Protein AF-A0A382Z5S4-F1 (afdb_monomer)

Mean predicted aligned error: 3.34 Å

Sequence (123 aa):
MVGAPKCGTTSLSLYLEEHPEVFVSDPKEPHFFSNDINNGGIKDLSGYLDCFKGAHGGCRTIGDTSTLYLYSKTAIQNIIKFNPESRFIVMLRNPLEIAFSFHQLALKIFGETETDFKRAWDL

Structure (mmCIF, N/CA/C/O backbone):
data_AF-A0A382Z5S4-F1
#
_entry.id   AF-A0A382Z5S4-F1
#
loop_
_atom_site.group_PDB
_atom_site.id
_atom_site.type_symbol
_atom_site.label_atom_id
_atom_site.label_alt_id
_atom_site.label_comp_id
_atom_site.label_asym_id
_atom_site.label_entity_id
_atom_site.label_seq_id
_atom_site.pdbx_PDB_ins_code
_atom_site.Cartn_x
_atom_site.Cartn_y
_atom_site.Cartn_z
_atom_site.occupancy
_atom_site.B_iso_or_equiv
_atom_site.auth_seq_id
_atom_site.auth_comp_id
_atom_site.auth_asym_id
_atom_site.auth_atom_id
_atom_site.pdbx_PDB_model_num
ATOM 1 N N . MET A 1 1 ? -6.192 -0.456 2.364 1.00 96.00 1 MET A N 1
ATOM 2 C CA . MET A 1 1 ? -6.071 -0.995 0.994 1.00 96.00 1 MET A CA 1
ATOM 3 C C . MET A 1 1 ? -4.783 -1.779 0.897 1.00 96.00 1 MET A C 1
ATOM 5 O O . MET A 1 1 ? -3.740 -1.242 1.229 1.00 96.00 1 MET A O 1
ATOM 9 N N . VAL A 1 2 ? -4.859 -3.040 0.480 1.00 97.31 2 VAL A N 1
ATOM 10 C CA . VAL A 1 2 ? -3.719 -3.968 0.592 1.00 97.31 2 VAL A CA 1
ATOM 11 C C . VAL A 1 2 ? -2.966 -4.184 -0.713 1.00 97.31 2 VAL A C 1
ATOM 13 O O . VAL A 1 2 ? -1.928 -4.829 -0.706 1.00 97.31 2 VAL A O 1
ATOM 16 N N . GLY A 1 3 ? -3.470 -3.666 -1.834 1.00 94.69 3 GLY A N 1
ATOM 17 C CA . GLY A 1 3 ? -2.863 -3.865 -3.144 1.00 94.69 3 GLY A CA 1
ATOM 18 C C . GLY A 1 3 ? -3.889 -3.974 -4.267 1.00 94.69 3 GLY A C 1
ATOM 19 O O . GLY A 1 3 ? -5.065 -3.702 -4.041 1.00 94.69 3 GLY A O 1
ATOM 20 N N . ALA A 1 4 ? -3.473 -4.365 -5.471 1.00 94.50 4 ALA A N 1
ATOM 21 C CA . ALA A 1 4 ? -2.078 -4.623 -5.851 1.00 94.50 4 ALA A CA 1
ATOM 22 C C . ALA A 1 4 ? -1.371 -3.339 -6.350 1.00 94.50 4 ALA A C 1
ATOM 24 O O . ALA A 1 4 ? -2.031 -2.399 -6.809 1.00 94.50 4 ALA A O 1
ATOM 25 N N . PRO A 1 5 ? -0.029 -3.261 -6.303 1.00 92.69 5 PRO A N 1
ATOM 26 C CA . PRO A 1 5 ? 0.716 -2.199 -6.968 1.00 92.69 5 PRO A CA 1
ATOM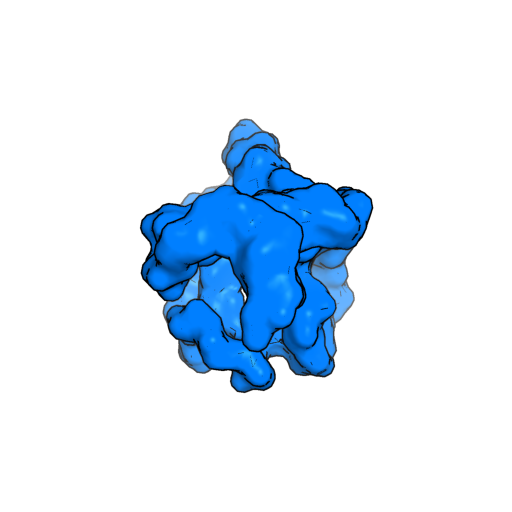 27 C C . PRO A 1 5 ? 0.353 -2.148 -8.457 1.00 92.69 5 PRO A C 1
ATOM 29 O O . PRO A 1 5 ? -0.010 -3.159 -9.061 1.00 92.69 5 PRO A O 1
ATOM 32 N N . LYS A 1 6 ? 0.454 -0.959 -9.061 1.00 92.81 6 LYS A N 1
ATOM 33 C CA . LYS A 1 6 ? 0.154 -0.721 -10.491 1.00 92.81 6 LYS A CA 1
ATOM 34 C C . LYS A 1 6 ? -1.303 -1.004 -10.911 1.00 92.81 6 LYS A C 1
ATOM 36 O O . LYS A 1 6 ? -1.600 -1.025 -12.105 1.00 92.81 6 LYS A O 1
ATOM 41 N N . CYS A 1 7 ? -2.218 -1.118 -9.944 1.00 95.12 7 CYS A N 1
ATOM 42 C CA . CYS A 1 7 ? -3.660 -1.291 -10.171 1.00 95.12 7 CYS A CA 1
ATOM 43 C C . CYS A 1 7 ? -4.489 -0.019 -9.911 1.00 95.12 7 CYS A C 1
ATOM 45 O O . CYS A 1 7 ? -5.697 -0.109 -9.739 1.00 95.12 7 CYS A O 1
ATOM 47 N N . GLY A 1 8 ? -3.864 1.165 -9.865 1.00 93.44 8 GLY A N 1
ATOM 48 C CA . GLY A 1 8 ? -4.571 2.440 -9.646 1.00 93.44 8 GLY A CA 1
ATOM 49 C C . GLY A 1 8 ? -4.809 2.806 -8.175 1.00 93.44 8 GLY A C 1
ATOM 50 O O . GLY A 1 8 ? -5.573 3.720 -7.880 1.00 93.44 8 GLY A O 1
ATOM 51 N N . THR A 1 9 ? -4.126 2.134 -7.249 1.00 94.62 9 THR A N 1
ATOM 52 C CA . THR A 1 9 ? -4.244 2.353 -5.799 1.00 94.62 9 THR A CA 1
ATOM 53 C C . THR A 1 9 ? -3.879 3.773 -5.371 1.00 94.62 9 THR A C 1
ATOM 55 O O . THR A 1 9 ? -4.518 4.318 -4.482 1.00 94.62 9 THR A O 1
ATOM 58 N N . THR A 1 10 ? -2.909 4.426 -6.016 1.00 93.38 10 THR A N 1
ATOM 59 C CA . THR A 1 10 ? -2.597 5.836 -5.725 1.00 93.38 10 THR A CA 1
ATOM 60 C C . THR A 1 10 ? -3.775 6.755 -6.037 1.00 93.38 10 THR A C 1
ATOM 62 O O . THR A 1 10 ? -4.140 7.558 -5.190 1.00 93.38 10 THR A O 1
ATOM 65 N N . SER A 1 11 ? -4.413 6.603 -7.202 1.00 95.62 11 SER A N 1
ATOM 66 C CA . SER A 1 11 ? -5.587 7.407 -7.562 1.00 95.62 11 SER A CA 1
ATOM 67 C C . SER A 1 11 ? -6.739 7.182 -6.587 1.00 95.62 11 SER A C 1
ATOM 69 O O . SER A 1 11 ? -7.323 8.147 -6.113 1.00 95.62 11 SER A O 1
ATOM 71 N N . LEU A 1 12 ? -7.023 5.925 -6.224 1.00 95.75 12 LEU A N 1
ATOM 72 C CA . LEU A 1 12 ? -8.068 5.635 -5.242 1.00 95.75 12 LEU A CA 1
ATOM 73 C C . LEU A 1 12 ? -7.740 6.200 -3.850 1.00 95.75 12 LEU A C 1
ATOM 75 O O . LEU A 1 12 ? -8.646 6.687 -3.188 1.00 95.75 12 LEU A O 1
ATOM 79 N N . SER A 1 13 ? -6.475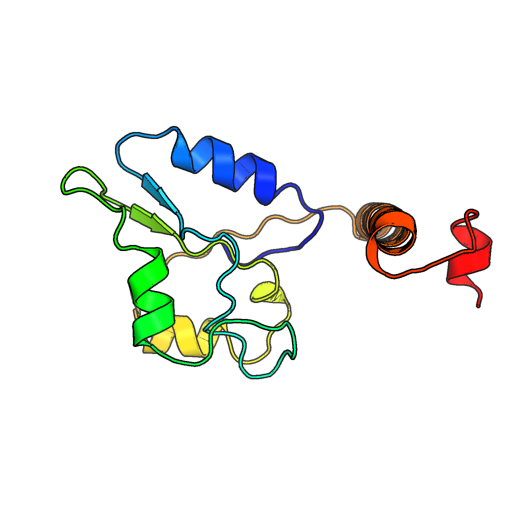 6.155 -3.411 1.00 95.31 13 SER A N 1
ATOM 80 C CA . SER A 1 13 ? -6.037 6.777 -2.147 1.00 95.31 13 SER A CA 1
ATOM 81 C C . SER A 1 13 ? -6.382 8.262 -2.125 1.00 95.31 13 SER A C 1
ATOM 83 O O . SER A 1 13 ? -7.048 8.711 -1.203 1.00 95.31 13 SER A O 1
ATOM 85 N N . LEU A 1 14 ? -6.021 8.980 -3.192 1.00 95.06 14 LEU A N 1
ATOM 86 C CA . LEU A 1 14 ? -6.284 10.412 -3.321 1.00 95.06 14 LEU A CA 1
ATOM 87 C C . LEU A 1 14 ? -7.788 10.717 -3.324 1.00 95.06 14 LEU A C 1
ATOM 89 O O . LEU A 1 14 ? -8.231 11.604 -2.608 1.00 95.06 14 LEU A O 1
ATOM 93 N N . TYR A 1 15 ? -8.597 9.944 -4.056 1.00 96.19 15 TYR A N 1
ATOM 94 C CA . TYR A 1 15 ? -10.054 10.134 -4.058 1.00 96.19 15 TYR A CA 1
ATOM 95 C C . TYR A 1 15 ? -10.702 9.839 -2.701 1.00 96.19 15 TYR A C 1
ATOM 97 O O . TYR A 1 15 ? -11.704 10.452 -2.348 1.00 96.19 15 TYR A O 1
ATOM 105 N N . LEU A 1 16 ? -10.161 8.886 -1.939 1.00 94.75 16 LEU A N 1
ATOM 106 C CA . LEU A 1 16 ? -10.636 8.606 -0.586 1.00 94.75 16 LEU A CA 1
ATOM 107 C C . LEU A 1 16 ? -10.262 9.735 0.379 1.00 94.75 16 LEU A C 1
ATOM 109 O O . LEU A 1 16 ? -11.095 10.110 1.195 1.00 94.75 16 LEU A O 1
ATOM 113 N N . GLU A 1 17 ? -9.053 10.284 0.267 1.00 93.00 17 GLU A N 1
ATOM 114 C CA . GLU A 1 17 ? -8.577 11.418 1.074 1.00 93.00 17 GLU A CA 1
ATOM 115 C C . GLU A 1 17 ? -9.395 12.701 0.855 1.00 93.00 17 GLU A C 1
ATOM 117 O O . GLU A 1 17 ? -9.488 13.526 1.760 1.00 93.00 17 GLU A O 1
ATOM 122 N N . GLU A 1 18 ? -10.043 12.865 -0.302 1.00 95.12 18 GLU A N 1
ATOM 123 C CA . GLU A 1 18 ? -10.964 13.985 -0.552 1.00 95.12 18 GLU A CA 1
ATOM 124 C C . GLU A 1 18 ? -12.254 13.912 0.289 1.00 95.12 18 GLU A C 1
ATOM 126 O O . GLU A 1 18 ? -12.953 14.917 0.448 1.00 95.12 18 GLU A O 1
ATOM 131 N N . HIS A 1 19 ? -12.603 12.744 0.841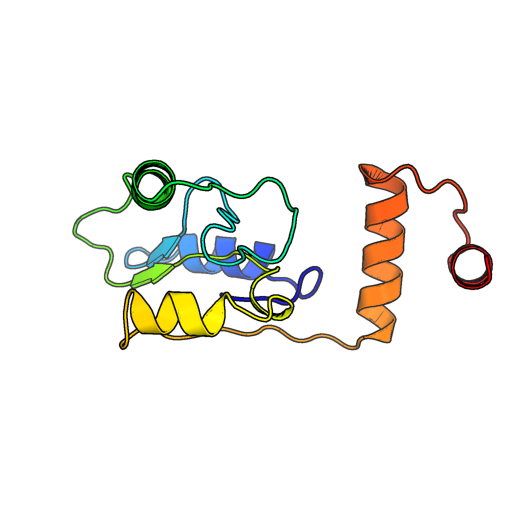 1.00 96.50 19 HIS A N 1
ATOM 132 C CA . HIS A 1 19 ? -13.814 12.590 1.639 1.00 96.50 19 HIS A CA 1
ATOM 133 C C . HIS A 1 19 ? -13.594 13.075 3.087 1.00 96.50 19 HIS A C 1
ATOM 135 O O . HIS A 1 19 ? -12.733 12.540 3.782 1.00 96.50 19 HIS A O 1
ATOM 141 N N . PRO A 1 20 ? -14.433 13.983 3.631 1.00 95.81 20 PRO A N 1
ATOM 142 C CA . PRO A 1 20 ? -14.195 14.630 4.933 1.00 95.81 20 PRO A CA 1
ATOM 143 C C . PRO A 1 20 ? -14.223 13.683 6.146 1.00 95.81 20 PRO A C 1
ATOM 145 O O . PRO A 1 20 ? -13.818 14.060 7.242 1.00 95.81 20 PRO A O 1
ATOM 148 N N . GLU A 1 21 ? -14.731 12.462 5.971 1.00 97.75 21 GLU A N 1
ATOM 149 C CA . GLU A 1 21 ? -14.771 11.427 7.015 1.00 97.75 21 GLU A CA 1
ATOM 150 C C . GLU A 1 21 ? -13.689 10.341 6.853 1.00 97.75 21 GLU A C 1
ATOM 152 O O . GLU A 1 21 ? -13.722 9.336 7.569 1.00 97.75 21 GLU A O 1
ATOM 157 N N . VAL A 1 22 ? -12.746 10.497 5.922 1.00 97.19 22 VAL A N 1
ATOM 158 C CA . VAL A 1 22 ? -11.689 9.514 5.657 1.00 97.19 22 VAL A CA 1
ATOM 159 C C . VAL A 1 22 ? -10.321 10.157 5.843 1.00 97.19 22 VAL A C 1
ATOM 161 O O . VAL A 1 22 ? -10.071 11.262 5.384 1.00 97.19 22 VAL A O 1
ATOM 164 N N . PHE A 1 23 ? -9.421 9.439 6.507 1.00 97.50 23 PHE A N 1
ATOM 165 C CA . PHE A 1 23 ? -8.006 9.779 6.575 1.00 97.50 23 PHE A CA 1
ATOM 166 C C . PHE A 1 23 ? -7.184 8.593 6.080 1.00 97.50 23 PHE A C 1
ATOM 168 O O . PHE A 1 23 ? -7.500 7.441 6.386 1.00 97.50 23 PHE A O 1
ATOM 175 N N . VAL A 1 24 ? -6.119 8.852 5.334 1.00 96.81 24 VAL A N 1
ATOM 176 C CA . VAL A 1 24 ? -5.181 7.824 4.875 1.00 96.81 24 VAL A CA 1
ATOM 177 C C . VAL A 1 24 ? -3.800 8.124 5.446 1.00 96.81 24 VAL A C 1
ATOM 179 O O . VAL A 1 24 ? -3.461 9.282 5.650 1.00 96.81 24 VAL A O 1
ATOM 182 N N . SER A 1 25 ? -3.025 7.079 5.742 1.00 96.69 25 SER A N 1
ATOM 183 C CA . SER A 1 25 ? -1.657 7.185 6.261 1.00 96.69 25 SER A CA 1
ATOM 184 C C . SER A 1 25 ? -0.812 8.207 5.492 1.00 96.69 25 SER A C 1
ATOM 186 O O . SER A 1 25 ? -0.718 8.105 4.266 1.00 96.69 25 SER A O 1
ATOM 188 N N . ASP A 1 26 ? -0.128 9.090 6.217 1.00 95.31 26 ASP A N 1
ATOM 189 C CA . ASP A 1 26 ? 0.862 10.029 5.687 1.00 95.31 26 ASP A CA 1
ATOM 190 C C . ASP A 1 26 ? 2.212 9.842 6.415 1.00 95.31 26 ASP A C 1
ATOM 192 O O . ASP A 1 26 ? 2.286 10.074 7.623 1.00 95.31 26 ASP A O 1
ATOM 196 N N . PRO A 1 27 ? 3.286 9.383 5.744 1.00 94.50 27 PRO A N 1
ATOM 197 C CA . PRO A 1 27 ? 3.373 9.110 4.311 1.00 94.50 27 PRO A CA 1
ATOM 198 C C . PRO A 1 27 ? 2.558 7.886 3.869 1.00 94.50 27 PRO A C 1
ATOM 200 O O . PRO A 1 27 ? 2.328 6.942 4.630 1.00 94.50 27 PRO A O 1
ATOM 203 N N . LYS A 1 28 ? 2.171 7.886 2.587 1.00 93.94 28 LYS A N 1
ATOM 204 C CA . LYS A 1 28 ? 1.531 6.739 1.934 1.00 93.94 28 LYS A CA 1
ATOM 205 C C . LYS A 1 28 ? 2.454 5.515 1.968 1.00 93.94 28 LYS A C 1
ATOM 207 O O . LYS A 1 28 ? 3.656 5.623 1.754 1.00 93.94 28 LYS A O 1
ATOM 212 N N . GLU A 1 29 ? 1.846 4.341 2.112 1.00 95.88 29 GLU A N 1
ATOM 213 C CA . GLU A 1 29 ? 2.509 3.030 2.128 1.00 95.88 29 GLU A CA 1
ATOM 214 C C . GLU A 1 29 ? 3.504 2.816 3.287 1.00 95.88 29 GLU A C 1
ATOM 216 O O . GLU A 1 29 ? 4.671 2.505 3.050 1.00 95.88 29 GLU A O 1
ATOM 221 N N . PRO A 1 30 ? 3.058 2.887 4.554 1.00 96.94 30 PRO A N 1
ATOM 222 C CA . PRO A 1 30 ? 3.936 2.692 5.714 1.00 96.94 30 PRO A CA 1
ATOM 223 C C . PRO A 1 30 ? 4.556 1.285 5.792 1.00 96.94 30 PRO A C 1
ATOM 225 O O . PRO A 1 30 ? 5.627 1.103 6.368 1.00 96.94 30 PRO A O 1
ATOM 228 N N . HIS A 1 31 ? 3.894 0.278 5.213 1.00 97.50 31 HIS A N 1
ATOM 229 C CA . HIS A 1 31 ? 4.355 -1.107 5.057 1.00 97.50 31 HIS A CA 1
ATOM 230 C C . HIS A 1 31 ? 4.674 -1.840 6.372 1.00 97.50 31 HIS A C 1
ATOM 232 O O . HIS A 1 31 ? 5.367 -2.861 6.372 1.00 97.50 31 HIS A O 1
ATOM 238 N N . PHE A 1 32 ? 4.111 -1.361 7.480 1.00 98.00 32 PHE A N 1
ATOM 239 C CA . PHE A 1 32 ? 4.364 -1.850 8.832 1.00 98.00 32 PHE A CA 1
ATOM 240 C C . PHE A 1 32 ? 4.034 -3.336 9.026 1.00 98.00 32 PHE A C 1
ATOM 242 O O . PHE A 1 32 ? 4.784 -4.060 9.673 1.00 98.00 32 PHE A O 1
ATOM 249 N N . PHE A 1 33 ? 2.941 -3.834 8.440 1.00 98.00 33 PHE A N 1
ATOM 250 C CA . PHE A 1 33 ? 2.494 -5.207 8.703 1.00 98.00 33 PHE A CA 1
ATOM 251 C C . PHE A 1 33 ? 3.191 -6.288 7.857 1.00 98.00 33 PHE A C 1
ATOM 253 O O . PHE A 1 33 ? 3.078 -7.473 8.183 1.00 98.00 33 PHE A O 1
ATOM 260 N N . SER A 1 34 ? 3.922 -5.920 6.797 1.00 96.69 34 SER A N 1
ATOM 261 C CA . SER A 1 34 ? 4.617 -6.855 5.895 1.00 96.69 34 SER A CA 1
ATOM 262 C C . SER A 1 34 ? 6.052 -7.136 6.343 1.00 96.69 34 SER A C 1
ATOM 264 O O . SER A 1 34 ? 7.010 -6.670 5.728 1.00 96.69 34 SER A O 1
ATOM 266 N N . ASN A 1 35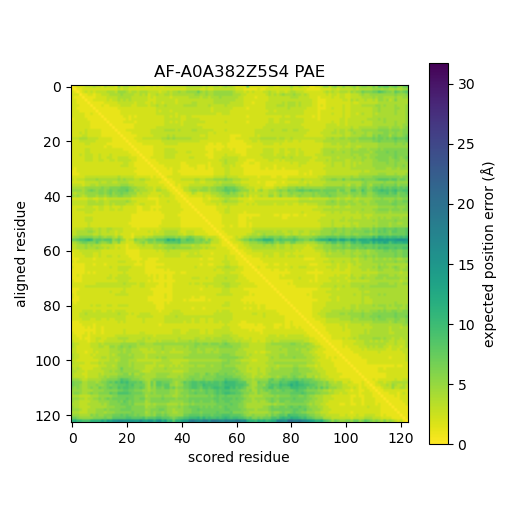 ? 6.211 -7.910 7.414 1.00 92.75 35 ASN A N 1
ATOM 267 C CA . ASN A 1 35 ? 7.528 -8.202 8.000 1.00 92.75 35 ASN A CA 1
ATOM 268 C C . ASN A 1 35 ? 8.396 -9.145 7.154 1.00 92.75 35 ASN A C 1
ATOM 270 O O . ASN A 1 35 ? 9.609 -9.193 7.327 1.00 92.75 35 ASN A O 1
ATOM 274 N N . ASP A 1 36 ? 7.779 -9.887 6.240 1.00 95.69 36 ASP A N 1
ATOM 275 C CA . ASP A 1 36 ? 8.422 -10.840 5.335 1.00 95.69 36 ASP A CA 1
ATOM 276 C C . ASP A 1 36 ? 8.898 -10.217 4.013 1.00 95.69 36 ASP A C 1
ATOM 278 O O . ASP A 1 36 ? 9.524 -10.903 3.208 1.00 95.69 36 ASP A O 1
ATOM 282 N N . ILE A 1 37 ? 8.625 -8.928 3.784 1.00 94.69 37 ILE A N 1
ATOM 283 C CA . ILE A 1 37 ? 9.058 -8.201 2.587 1.00 94.69 37 ILE A CA 1
ATOM 284 C C . ILE A 1 37 ? 10.054 -7.110 2.990 1.00 94.69 37 ILE A C 1
ATOM 286 O O . ILE A 1 37 ? 9.775 -6.268 3.845 1.00 94.69 37 ILE A O 1
ATOM 290 N N . ASN A 1 38 ? 11.218 -7.089 2.336 1.00 91.44 38 ASN A N 1
ATOM 291 C CA . ASN A 1 38 ? 12.187 -6.010 2.496 1.00 91.44 38 ASN A CA 1
ATOM 292 C C . ASN A 1 38 ? 11.867 -4.856 1.534 1.00 91.44 38 ASN A C 1
ATOM 294 O O . ASN A 1 38 ? 12.306 -4.852 0.388 1.00 91.44 38 ASN A O 1
ATOM 298 N N . ASN A 1 39 ? 11.064 -3.901 1.999 1.00 86.81 39 ASN A N 1
ATOM 299 C CA . ASN A 1 39 ? 10.566 -2.762 1.219 1.00 86.81 39 ASN A CA 1
ATOM 300 C C . ASN A 1 39 ? 10.853 -1.400 1.875 1.00 86.81 39 ASN A C 1
ATOM 302 O O . ASN 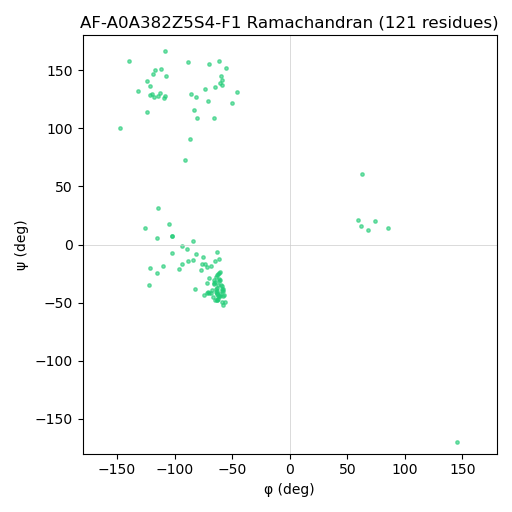A 1 39 ? 10.238 -0.406 1.504 1.00 86.81 39 ASN A O 1
ATOM 306 N N . GLY A 1 40 ? 11.736 -1.354 2.879 1.00 89.75 40 GLY A N 1
ATOM 307 C CA . GLY A 1 40 ? 12.022 -0.122 3.624 1.00 89.75 40 GLY A CA 1
ATOM 308 C C . GLY A 1 40 ? 10.864 0.395 4.489 1.00 89.75 40 GLY A C 1
ATOM 309 O O . GLY A 1 40 ? 10.933 1.526 4.954 1.00 89.75 40 GLY A O 1
ATOM 310 N N . GLY A 1 41 ? 9.816 -0.409 4.710 1.00 93.69 41 GLY A N 1
ATOM 311 C CA . GLY A 1 41 ? 8.680 -0.042 5.555 1.00 93.69 41 GLY A CA 1
ATOM 312 C C . GLY A 1 41 ? 9.049 0.233 7.013 1.00 93.69 41 GLY A C 1
ATOM 313 O O . GLY A 1 41 ? 10.058 -0.269 7.518 1.00 93.69 41 GLY A O 1
ATOM 314 N N . ILE A 1 42 ? 8.184 0.982 7.696 1.00 96.50 42 ILE A N 1
ATOM 315 C CA . ILE A 1 42 ? 8.297 1.314 9.119 1.00 96.50 42 ILE A CA 1
ATOM 316 C C . ILE A 1 42 ? 8.310 0.024 9.945 1.00 96.50 42 ILE A C 1
ATOM 318 O O . ILE A 1 42 ? 7.563 -0.910 9.659 1.00 96.50 42 ILE A O 1
ATOM 322 N N . LYS A 1 43 ? 9.181 -0.052 10.956 1.00 95.00 43 LYS A N 1
ATOM 323 C CA . LYS A 1 43 ? 9.406 -1.287 11.729 1.00 95.00 43 LYS A CA 1
ATOM 324 C C . LYS A 1 43 ? 8.889 -1.234 13.158 1.00 95.00 43 LYS A C 1
ATOM 326 O O . LYS A 1 43 ? 8.696 -2.286 13.761 1.00 95.00 43 LYS A O 1
ATOM 331 N N . ASP A 1 44 ? 8.645 -0.046 13.693 1.00 96.25 44 ASP A N 1
ATOM 332 C CA . ASP A 1 44 ? 8.134 0.135 15.043 1.00 96.25 44 ASP A CA 1
ATOM 333 C C . ASP A 1 44 ? 6.701 0.679 15.044 1.00 96.25 44 ASP A C 1
ATOM 335 O O . ASP A 1 44 ? 6.258 1.380 14.132 1.00 96.25 44 ASP A O 1
ATOM 339 N N . LEU A 1 45 ? 5.958 0.324 16.094 1.00 97.62 45 LEU A N 1
ATOM 340 C CA . LEU A 1 45 ? 4.551 0.691 16.216 1.00 97.62 45 LEU A CA 1
ATOM 341 C C . LEU A 1 45 ? 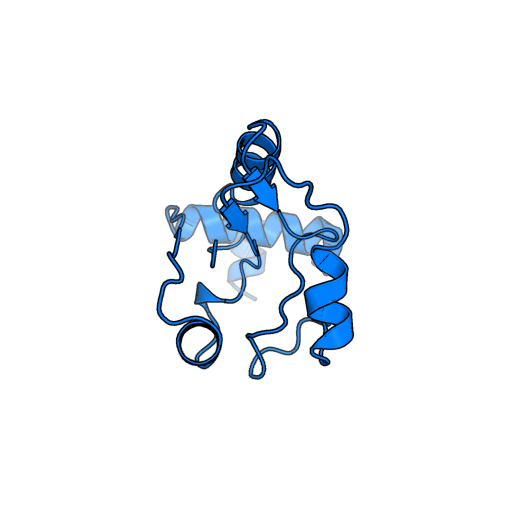4.363 2.205 16.364 1.00 97.62 45 LEU A C 1
ATOM 343 O O . LEU A 1 45 ? 3.376 2.733 15.865 1.00 97.62 45 LEU A O 1
ATOM 347 N N . SER A 1 46 ? 5.289 2.902 17.030 1.00 98.12 46 SER A N 1
ATOM 348 C CA . SER A 1 46 ? 5.173 4.350 17.216 1.00 98.12 46 SER A CA 1
ATOM 349 C C . SER A 1 46 ? 5.256 5.066 15.874 1.00 98.12 46 SER A C 1
ATOM 351 O O . SER A 1 46 ? 4.386 5.873 15.572 1.00 98.12 46 SER A O 1
ATOM 353 N N . GLY A 1 47 ? 6.238 4.721 15.040 1.00 97.94 47 GLY A N 1
ATOM 354 C CA . GLY A 1 47 ? 6.367 5.253 13.689 1.00 97.94 47 GLY A CA 1
ATOM 355 C C . GLY A 1 47 ? 5.138 4.958 12.830 1.00 97.94 47 GLY A C 1
ATOM 356 O O . GLY A 1 47 ? 4.693 5.822 12.084 1.00 97.94 47 GLY A O 1
ATOM 357 N N . TYR A 1 48 ? 4.543 3.768 12.966 1.00 98.12 48 TYR A N 1
ATOM 358 C CA . TYR A 1 48 ? 3.318 3.431 12.238 1.00 98.12 48 TYR A CA 1
ATOM 359 C C . TYR A 1 48 ? 2.126 4.283 12.691 1.00 98.12 48 TYR A C 1
ATOM 361 O O . TYR A 1 48 ? 1.390 4.803 11.859 1.00 98.12 48 TYR A O 1
ATOM 369 N N . LEU A 1 49 ? 1.934 4.454 14.003 1.00 97.75 49 LEU A N 1
ATOM 370 C CA . LEU A 1 49 ? 0.857 5.286 14.546 1.00 97.75 49 LEU A CA 1
ATOM 371 C C . LEU A 1 49 ? 1.046 6.771 14.206 1.00 97.75 49 LEU A C 1
ATOM 373 O O . LEU A 1 49 ? 0.063 7.487 14.004 1.00 97.75 49 LEU A O 1
ATOM 377 N N . ASP A 1 50 ? 2.294 7.218 14.084 1.00 98.12 50 ASP A N 1
ATOM 378 C CA . ASP A 1 50 ? 2.634 8.580 13.686 1.00 98.12 50 ASP A CA 1
ATOM 379 C C . ASP A 1 50 ? 2.120 8.930 12.287 1.00 98.12 50 ASP A C 1
ATOM 381 O O . ASP A 1 50 ? 1.719 10.076 12.075 1.00 98.12 50 ASP A O 1
ATOM 385 N N . CYS A 1 51 ? 1.998 7.945 11.387 1.00 97.94 51 CYS A N 1
ATOM 386 C CA . CYS A 1 51 ? 1.401 8.138 10.063 1.00 97.94 51 CYS A CA 1
ATOM 387 C C . CYS A 1 51 ? -0.069 8.582 10.097 1.00 97.94 51 CYS A C 1
ATOM 389 O O . CYS A 1 51 ? -0.621 8.965 9.068 1.00 97.94 51 CYS A O 1
ATOM 391 N N . PHE A 1 52 ? -0.729 8.504 11.255 1.00 97.19 52 PHE A N 1
ATOM 392 C CA . PHE A 1 52 ? -2.146 8.825 11.419 1.00 97.19 52 PHE A CA 1
ATOM 393 C C . PHE A 1 52 ? -2.397 10.035 12.323 1.00 97.19 52 PHE A C 1
ATOM 395 O O . PHE A 1 52 ? -3.551 10.371 12.583 1.00 97.19 52 PHE A O 1
ATOM 402 N N . LYS A 1 53 ? -1.345 10.734 12.776 1.00 95.94 53 LYS A N 1
ATOM 403 C CA . LYS A 1 53 ? -1.464 11.924 13.642 1.00 95.94 53 LYS A CA 1
ATOM 404 C C . LYS A 1 53 ? -2.247 13.077 13.008 1.00 95.94 53 LYS A C 1
ATOM 406 O O . LYS A 1 53 ? -2.775 13.912 13.736 1.00 95.94 53 LYS A O 1
ATOM 411 N N . GLY A 1 54 ? -2.319 13.127 11.677 1.00 94.56 54 GLY A N 1
ATOM 412 C CA . GLY A 1 54 ? -3.106 14.119 10.942 1.00 94.56 54 GLY A CA 1
ATOM 413 C C . GLY A 1 54 ? -4.619 13.871 10.957 1.00 94.56 54 GLY A C 1
ATOM 414 O O . GLY A 1 54 ? -5.374 14.752 10.549 1.00 94.56 54 GLY A O 1
ATOM 415 N N . ALA A 1 55 ? -5.082 12.703 11.420 1.00 94.81 55 ALA A N 1
ATOM 416 C CA . ALA A 1 55 ? -6.506 12.404 11.496 1.00 94.81 55 ALA A CA 1
ATOM 417 C C . ALA A 1 55 ? -7.210 13.335 12.497 1.00 94.81 55 ALA A C 1
ATOM 419 O O . ALA A 1 55 ? -6.738 13.556 13.613 1.00 94.81 55 ALA A O 1
ATOM 420 N N . HIS A 1 56 ? -8.371 13.863 12.113 1.00 92.12 56 HIS A N 1
ATOM 421 C CA . HIS A 1 56 ? -9.173 14.759 12.948 1.00 92.12 56 HIS A CA 1
ATOM 422 C C . HIS A 1 56 ? -10.442 14.064 13.456 1.00 92.12 56 HIS A C 1
ATOM 424 O O . HIS A 1 56 ? -10.857 13.027 12.945 1.00 92.12 56 HIS A O 1
ATOM 430 N N . GLY A 1 57 ? -11.121 14.662 14.441 1.00 90.62 57 GLY A N 1
ATOM 431 C CA . GLY A 1 57 ? -12.307 14.064 15.082 1.00 90.62 57 GLY A CA 1
ATOM 432 C C . GLY A 1 57 ? -13.530 13.847 14.175 1.00 90.62 57 GLY A C 1
ATOM 433 O O . GLY A 1 57 ? -14.509 13.256 14.616 1.00 90.62 57 GLY A O 1
ATOM 434 N N . GLY A 1 58 ? -13.487 14.320 12.925 1.00 91.88 58 GLY A N 1
ATOM 435 C CA . GLY A 1 58 ? -14.513 14.059 11.908 1.00 91.88 58 GLY A CA 1
ATOM 436 C C . GLY A 1 58 ? -14.258 12.787 11.094 1.00 91.88 58 GLY A C 1
ATOM 437 O O . GLY A 1 58 ? -15.163 12.305 10.416 1.00 91.88 58 GLY A O 1
ATOM 438 N N . CYS A 1 59 ? -13.052 12.219 11.165 1.00 95.69 59 CYS A N 1
ATOM 439 C CA . CYS A 1 59 ? -12.714 10.996 10.456 1.00 95.69 59 CYS A CA 1
ATOM 440 C C . CYS A 1 59 ? -13.438 9.801 11.088 1.00 95.69 59 CYS A C 1
ATOM 442 O O . CYS A 1 59 ? -13.268 9.499 12.268 1.00 95.69 59 CYS A O 1
ATOM 444 N N . ARG A 1 60 ? -14.217 9.080 10.283 1.00 95.12 60 ARG A N 1
ATOM 445 C CA . ARG A 1 60 ? -14.848 7.806 10.657 1.00 95.12 60 ARG A CA 1
ATOM 446 C C . ARG A 1 60 ? -14.047 6.598 10.202 1.00 95.12 60 ARG A C 1
ATOM 448 O O . ARG A 1 60 ? -14.246 5.504 10.717 1.00 95.12 60 ARG A O 1
ATOM 455 N N . THR A 1 61 ? -13.185 6.776 9.206 1.00 95.56 61 THR A N 1
ATOM 456 C CA . THR A 1 61 ? -12.346 5.715 8.650 1.00 95.56 61 THR A CA 1
ATOM 457 C C . THR A 1 61 ? -10.908 6.198 8.549 1.00 95.56 61 THR A C 1
ATOM 459 O O . THR A 1 61 ? -10.650 7.280 8.029 1.00 95.56 61 THR A O 1
ATOM 462 N N . ILE A 1 62 ? -9.979 5.370 9.023 1.00 96.00 62 ILE A N 1
ATOM 463 C CA . ILE A 1 62 ? -8.538 5.576 8.885 1.00 96.00 62 ILE A CA 1
ATOM 464 C C . ILE A 1 62 ? -7.979 4.410 8.069 1.00 96.00 62 ILE A C 1
ATOM 466 O O . ILE A 1 62 ? -8.245 3.248 8.383 1.00 96.00 62 ILE A O 1
ATOM 470 N N . GLY A 1 63 ? -7.249 4.710 6.998 1.00 96.06 63 GLY A N 1
ATOM 471 C CA . GLY A 1 63 ? -6.770 3.721 6.038 1.00 96.06 63 GLY A CA 1
ATOM 472 C C . GLY A 1 63 ? -5.250 3.661 5.930 1.00 96.06 63 GLY A C 1
ATOM 473 O O . GLY A 1 63 ? -4.602 4.660 5.658 1.00 96.06 63 GLY A O 1
ATOM 474 N N . ASP A 1 64 ? -4.686 2.461 6.037 1.00 97.38 64 ASP A N 1
ATOM 475 C CA . ASP A 1 64 ? -3.351 2.138 5.518 1.00 97.38 64 ASP A CA 1
ATOM 476 C C . ASP A 1 64 ? -3.492 1.732 4.038 1.00 97.38 64 ASP A C 1
ATOM 478 O O . ASP A 1 64 ? -4.343 0.896 3.709 1.00 97.38 64 ASP A O 1
ATOM 482 N N . THR A 1 65 ? -2.705 2.321 3.132 1.00 96.69 65 THR A N 1
ATOM 483 C CA . THR A 1 65 ? -2.739 2.033 1.683 1.00 96.69 65 THR A CA 1
ATOM 484 C C . THR A 1 65 ? -1.468 1.375 1.131 1.00 96.69 65 THR A C 1
ATOM 486 O O . THR A 1 65 ? -1.137 1.539 -0.046 1.00 96.69 65 THR A O 1
ATOM 489 N N . SER A 1 66 ? -0.779 0.574 1.948 1.00 97.38 66 SER A N 1
ATOM 490 C CA . SER A 1 66 ? 0.371 -0.245 1.555 1.00 97.38 66 SER A CA 1
ATOM 491 C C . SER A 1 66 ? 0.029 -1.362 0.574 1.00 97.38 66 SER A C 1
ATOM 493 O O . SER A 1 66 ? -0.534 -2.401 0.921 1.00 97.38 66 SER A O 1
ATOM 495 N N . THR A 1 67 ? 0.465 -1.194 -0.673 1.00 95.88 67 THR A N 1
ATOM 496 C CA . THR A 1 67 ? 0.069 -2.077 -1.779 1.00 95.88 67 THR A CA 1
ATOM 497 C C . THR A 1 67 ? 0.765 -3.437 -1.802 1.00 95.88 67 THR A C 1
ATOM 499 O O . THR A 1 67 ? 0.301 -4.355 -2.476 1.00 95.88 67 THR A O 1
ATOM 502 N N . LEU A 1 68 ? 1.870 -3.585 -1.070 1.00 96.06 68 LEU A N 1
ATOM 503 C CA . LEU A 1 68 ? 2.614 -4.843 -0.967 1.00 96.06 68 LEU A CA 1
ATOM 504 C C . LEU A 1 68 ? 2.010 -5.823 0.047 1.00 96.06 68 LEU A C 1
ATOM 506 O O . LEU A 1 68 ? 2.422 -6.981 0.085 1.00 96.06 68 LEU A O 1
ATOM 510 N N . TYR A 1 69 ? 1.013 -5.410 0.837 1.00 97.62 69 TYR A N 1
ATOM 511 C CA . TYR A 1 69 ? 0.348 -6.308 1.785 1.00 97.62 69 TYR A CA 1
ATOM 512 C C . TYR A 1 69 ? -0.335 -7.493 1.101 1.00 97.62 69 TYR A C 1
ATOM 514 O O . TYR A 1 69 ? -0.352 -8.577 1.673 1.00 97.62 69 TYR A O 1
ATOM 522 N N . LEU A 1 70 ? -0.829 -7.326 -0.129 1.00 96.69 70 LEU A N 1
ATOM 523 C CA . LEU A 1 70 ? -1.431 -8.408 -0.908 1.00 96.69 70 LEU A CA 1
ATOM 524 C C . LEU A 1 70 ? -0.427 -9.521 -1.254 1.00 96.69 70 LEU A C 1
ATOM 526 O O . LEU A 1 70 ? -0.830 -10.669 -1.410 1.00 96.69 70 LEU A O 1
ATOM 530 N N . TYR A 1 71 ? 0.866 -9.196 -1.362 1.00 95.44 71 TYR A N 1
ATOM 531 C CA . TYR A 1 71 ? 1.928 -10.169 -1.647 1.00 95.44 71 TYR A CA 1
ATOM 532 C C . TYR A 1 71 ? 2.602 -10.724 -0.391 1.00 95.44 71 TYR A C 1
ATOM 534 O O . TYR A 1 71 ? 3.295 -11.738 -0.460 1.00 95.44 71 TYR A O 1
ATOM 542 N N . SER A 1 72 ? 2.426 -10.062 0.752 1.00 97.31 72 SER A N 1
ATOM 543 C CA . SER A 1 72 ? 2.992 -10.501 2.023 1.00 97.31 72 SER A CA 1
ATOM 544 C C . SER A 1 72 ? 2.238 -11.717 2.549 1.00 97.31 72 SER A C 1
ATOM 546 O O . SER A 1 72 ? 1.010 -11.732 2.635 1.00 97.31 72 SER A O 1
ATOM 548 N N . LYS A 1 73 ? 2.984 -12.729 2.989 1.00 97.62 73 LYS A N 1
ATOM 549 C CA . LYS A 1 73 ? 2.432 -13.927 3.633 1.00 97.62 73 LYS A CA 1
ATOM 550 C C . LYS A 1 73 ? 1.956 -13.652 5.059 1.00 97.62 73 LYS A C 1
ATOM 552 O O . LYS A 1 73 ? 1.229 -14.465 5.624 1.00 97.62 73 LYS A O 1
ATOM 557 N N . THR A 1 74 ? 2.381 -12.535 5.652 1.00 97.38 74 THR A N 1
ATOM 558 C CA . THR A 1 74 ? 2.165 -12.234 7.075 1.00 97.38 74 THR A CA 1
ATOM 559 C C . THR A 1 74 ? 1.271 -11.018 7.322 1.00 97.38 74 THR A C 1
ATOM 561 O O . THR A 1 74 ? 0.601 -10.969 8.354 1.00 97.38 74 THR A O 1
ATOM 564 N N . ALA A 1 75 ? 1.178 -10.076 6.376 1.00 97.81 75 ALA A N 1
ATOM 565 C CA . ALA A 1 75 ? 0.523 -8.785 6.587 1.00 97.81 75 ALA A CA 1
ATOM 566 C C . ALA A 1 75 ? -0.939 -8.900 7.015 1.00 97.81 75 ALA A C 1
ATOM 568 O O . ALA A 1 75 ? -1.313 -8.346 8.043 1.00 97.81 75 ALA A O 1
ATOM 569 N N . ILE A 1 76 ? -1.760 -9.658 6.283 1.00 98.06 76 ILE A N 1
ATOM 570 C CA . ILE A 1 76 ? -3.192 -9.789 6.600 1.00 98.06 76 ILE A CA 1
ATOM 571 C C . ILE A 1 76 ? -3.400 -10.383 7.997 1.00 98.06 76 ILE A C 1
ATOM 573 O O . ILE A 1 76 ? -4.21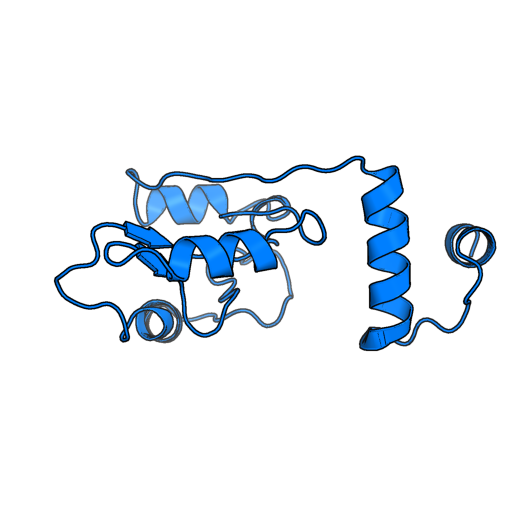8 -9.883 8.766 1.00 98.06 76 ILE A O 1
ATOM 577 N N . GLN A 1 77 ? -2.6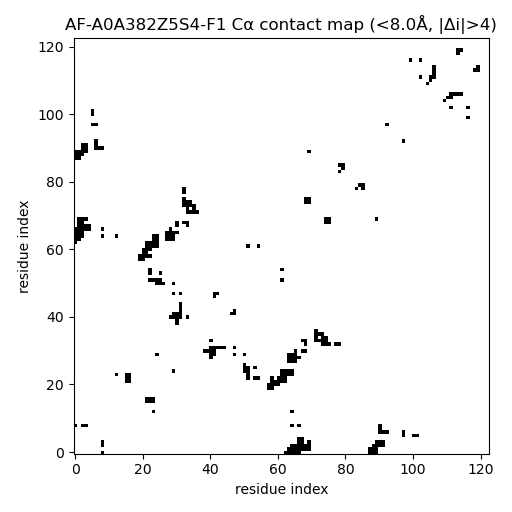24 -11.408 8.360 1.00 98.19 77 GLN A N 1
ATOM 578 C CA . GLN A 1 77 ? -2.707 -12.018 9.689 1.00 98.19 77 GLN A CA 1
ATOM 579 C C . GLN A 1 77 ? -2.315 -11.025 10.787 1.00 98.19 77 GLN A C 1
ATOM 581 O O . GLN A 1 77 ? -2.968 -10.974 11.827 1.00 98.19 77 GLN A O 1
ATOM 586 N N . ASN A 1 78 ? -1.271 -10.226 10.561 1.00 98.00 78 ASN A N 1
ATOM 587 C CA . ASN A 1 78 ? -0.830 -9.209 11.513 1.00 98.00 78 ASN A CA 1
ATOM 588 C C . ASN A 1 78 ? -1.865 -8.080 11.657 1.00 98.00 78 ASN A C 1
ATOM 590 O O . ASN A 1 78 ? -2.132 -7.657 12.779 1.00 98.00 78 ASN A O 1
ATOM 594 N N . ILE A 1 79 ? -2.503 -7.656 10.560 1.00 98.25 79 ILE A N 1
ATOM 595 C CA . ILE A 1 79 ? -3.574 -6.648 10.575 1.00 98.25 79 ILE A CA 1
ATOM 596 C C . ILE A 1 79 ? -4.778 -7.149 11.374 1.00 98.25 79 ILE A C 1
ATOM 598 O O . ILE A 1 79 ? -5.259 -6.436 12.247 1.00 98.25 79 ILE A O 1
ATOM 602 N N . ILE A 1 80 ? -5.238 -8.381 11.130 1.00 98.38 80 ILE A N 1
ATOM 603 C CA . ILE A 1 80 ? -6.380 -8.960 11.859 1.00 98.38 80 ILE A CA 1
ATOM 604 C C . ILE A 1 80 ? -6.063 -9.095 13.354 1.00 98.38 80 ILE A C 1
ATOM 606 O O . ILE A 1 80 ? -6.916 -8.809 14.187 1.00 98.38 80 ILE A O 1
ATOM 610 N N . LYS A 1 81 ? -4.831 -9.490 13.712 1.00 98.31 81 LYS A N 1
ATOM 611 C CA . LYS A 1 81 ? -4.390 -9.534 15.117 1.00 98.31 81 LYS A CA 1
ATOM 612 C C . LYS A 1 81 ? -4.376 -8.149 15.768 1.00 98.31 81 LYS A C 1
ATOM 614 O O . LYS A 1 81 ? -4.682 -8.045 16.949 1.00 98.31 81 LYS A O 1
ATOM 619 N N . PHE A 1 82 ? -3.995 -7.115 15.021 1.00 97.81 82 PHE A N 1
ATOM 620 C CA . PHE A 1 82 ? -3.940 -5.738 15.508 1.00 97.81 82 PHE A CA 1
ATOM 621 C C . PHE A 1 82 ? -5.334 -5.114 15.652 1.00 97.81 82 PHE A C 1
ATOM 623 O O . PHE A 1 82 ? -5.624 -4.469 16.655 1.00 97.81 82 PHE A O 1
ATOM 630 N N . ASN A 1 83 ? -6.203 -5.320 14.663 1.00 97.50 83 ASN A N 1
ATOM 631 C CA . ASN A 1 83 ? -7.577 -4.843 14.661 1.00 97.50 83 ASN A CA 1
ATOM 632 C C . ASN A 1 83 ? -8.483 -5.836 13.899 1.00 97.50 83 ASN A C 1
ATOM 634 O O . ASN A 1 83 ? -8.533 -5.787 12.663 1.00 97.50 83 ASN A O 1
ATOM 638 N N . PRO A 1 84 ? -9.223 -6.704 14.614 1.00 97.69 84 PRO A N 1
ATOM 639 C CA . PRO A 1 84 ? -10.106 -7.709 14.015 1.00 97.69 84 PRO A CA 1
ATOM 640 C C . PRO A 1 84 ? -11.242 -7.138 13.157 1.00 97.69 84 PRO A C 1
ATOM 642 O O . PRO A 1 84 ? -11.705 -7.811 12.242 1.00 97.69 84 PRO A O 1
ATOM 645 N N . GLU A 1 85 ? -11.650 -5.891 13.405 1.00 97.31 85 GLU A N 1
ATOM 646 C CA . GLU A 1 85 ? -12.724 -5.202 12.671 1.00 97.31 85 GLU A CA 1
ATOM 647 C C . GLU A 1 85 ? -12.231 -4.541 11.368 1.00 97.31 85 GLU A C 1
ATOM 649 O O . GLU A 1 85 ? -12.984 -3.854 10.670 1.00 97.31 85 GLU A O 1
ATOM 654 N N . SER A 1 86 ? -10.949 -4.716 11.030 1.00 97.19 86 SER A N 1
ATOM 655 C CA . SER A 1 86 ? -10.349 -4.130 9.832 1.00 97.19 86 SER A CA 1
ATOM 656 C C . SER A 1 86 ? -11.027 -4.625 8.558 1.00 97.19 86 SER A C 1
ATOM 658 O O . SER A 1 86 ? -11.290 -5.814 8.376 1.00 97.19 86 SER A O 1
ATOM 660 N N . ARG A 1 87 ? -11.238 -3.704 7.616 1.00 97.31 87 ARG A N 1
ATOM 661 C CA . ARG A 1 87 ? -11.767 -4.011 6.284 1.00 97.31 87 ARG A CA 1
ATOM 662 C C . ARG A 1 87 ? -10.675 -3.894 5.233 1.00 97.31 87 ARG A C 1
ATOM 664 O O . ARG A 1 87 ? -9.811 -3.020 5.299 1.00 97.31 87 ARG A O 1
ATOM 671 N N . PHE A 1 88 ? -10.747 -4.756 4.225 1.00 97.69 88 PHE A N 1
ATOM 672 C CA . PHE A 1 88 ? -9.744 -4.834 3.172 1.00 97.69 88 PHE A CA 1
ATOM 673 C C . PHE A 1 88 ? -10.325 -4.387 1.833 1.00 97.69 88 PHE A C 1
ATOM 675 O O . PHE A 1 88 ? -11.368 -4.867 1.401 1.00 97.69 88 PHE A O 1
ATOM 682 N N . ILE A 1 89 ? -9.607 -3.485 1.166 1.00 97.50 89 ILE A N 1
ATOM 683 C CA . ILE A 1 89 ? -9.850 -3.108 -0.229 1.00 97.50 89 ILE A CA 1
ATOM 684 C C . ILE A 1 89 ? -8.713 -3.693 -1.058 1.00 97.50 89 ILE A C 1
ATOM 686 O O . ILE A 1 89 ? -7.538 -3.469 -0.734 1.00 97.50 89 ILE A O 1
ATOM 690 N N . VAL A 1 90 ? -9.083 -4.416 -2.113 1.00 97.38 90 VAL A N 1
ATOM 691 C CA . VAL A 1 90 ? -8.180 -4.997 -3.107 1.00 97.38 90 VAL A CA 1
ATOM 692 C C . VAL A 1 90 ? -8.561 -4.444 -4.476 1.00 97.38 90 VAL A C 1
ATOM 694 O O . VAL A 1 90 ? -9.722 -4.500 -4.871 1.00 97.38 90 VAL A O 1
ATOM 697 N N . MET A 1 91 ? -7.578 -3.927 -5.200 1.00 96.31 91 MET A N 1
ATOM 698 C CA . MET A 1 91 ? -7.690 -3.513 -6.592 1.00 96.31 91 MET A CA 1
ATOM 699 C C . MET A 1 91 ? -6.908 -4.495 -7.455 1.00 96.31 91 MET A C 1
ATOM 701 O O . MET A 1 91 ? -5.725 -4.735 -7.213 1.00 96.31 91 MET A O 1
ATOM 705 N N . LEU A 1 92 ? -7.570 -5.051 -8.464 1.00 95.06 92 LEU A N 1
ATOM 706 C CA . LEU A 1 92 ? -6.979 -5.996 -9.402 1.00 95.06 92 LEU A CA 1
ATOM 707 C C . LEU A 1 92 ? -6.987 -5.403 -10.808 1.00 95.06 92 LEU A C 1
ATOM 709 O O . LEU A 1 92 ? -7.870 -4.625 -11.168 1.00 95.06 92 LEU A O 1
ATOM 713 N N . ARG A 1 93 ? -6.001 -5.801 -11.608 1.00 94.69 93 ARG A N 1
ATOM 714 C CA . ARG A 1 93 ? -5.867 -5.454 -13.023 1.00 94.69 93 ARG A CA 1
ATOM 715 C C . ARG A 1 93 ? -5.392 -6.689 -13.783 1.00 94.69 93 ARG A C 1
ATOM 717 O O . ARG A 1 93 ? -4.812 -7.593 -13.183 1.00 94.69 93 ARG A O 1
ATOM 724 N N . ASN A 1 94 ? -5.631 -6.727 -15.093 1.00 95.69 94 ASN A N 1
ATOM 725 C CA . ASN A 1 94 ? -5.075 -7.759 -15.964 1.00 95.69 94 ASN A CA 1
ATOM 726 C C . ASN A 1 94 ? -3.551 -7.890 -15.724 1.00 95.69 94 ASN A C 1
ATOM 728 O O . ASN A 1 94 ? -2.834 -6.899 -15.890 1.00 95.69 94 ASN A O 1
ATOM 732 N N . PRO A 1 95 ? -3.043 -9.078 -15.342 1.00 90.62 95 PRO A N 1
ATOM 733 C CA . PRO A 1 95 ? -1.635 -9.264 -14.998 1.00 90.62 95 PRO A CA 1
ATOM 734 C C . PRO A 1 95 ? -0.683 -8.947 -16.155 1.00 90.62 95 PRO A C 1
ATOM 736 O O . PRO A 1 95 ? 0.417 -8.454 -15.910 1.00 90.62 95 PRO A O 1
ATOM 739 N N . LEU A 1 96 ? -1.113 -9.146 -17.407 1.00 91.25 96 LEU A N 1
ATOM 740 C CA . LEU A 1 96 ? -0.311 -8.770 -18.573 1.00 91.25 96 LEU A CA 1
ATOM 741 C C . LEU A 1 96 ? -0.081 -7.256 -18.612 1.00 91.25 96 LEU A C 1
ATOM 743 O O . LEU A 1 96 ? 1.036 -6.801 -18.826 1.00 91.25 96 LEU A O 1
ATOM 747 N N . GLU A 1 97 ? -1.107 -6.461 -18.317 1.00 92.81 97 GLU A N 1
ATOM 748 C CA . GLU A 1 97 ? -0.973 -5.003 -18.274 1.00 92.81 97 GLU A CA 1
ATOM 749 C C . GLU A 1 97 ? -0.165 -4.517 -17.065 1.00 92.81 97 GLU A C 1
ATOM 751 O O . GLU A 1 97 ? 0.542 -3.509 -17.149 1.00 92.81 97 GLU A O 1
ATOM 756 N N . ILE A 1 98 ? -0.260 -5.227 -15.936 1.00 93.50 98 ILE A N 1
ATOM 757 C CA . ILE A 1 98 ? 0.565 -4.958 -14.754 1.00 93.50 98 ILE A CA 1
ATOM 758 C C . ILE A 1 98 ? 2.047 -5.117 -15.109 1.00 93.50 98 ILE A C 1
ATOM 760 O O . ILE A 1 98 ? 2.832 -4.238 -14.754 1.00 93.50 98 ILE A O 1
ATOM 764 N N . ALA A 1 99 ? 2.422 -6.174 -15.839 1.00 92.94 99 ALA A N 1
ATOM 765 C CA . ALA A 1 99 ? 3.806 -6.435 -16.240 1.00 92.94 99 ALA A CA 1
ATOM 766 C C . ALA A 1 99 ? 4.397 -5.283 -17.069 1.00 92.94 99 ALA A C 1
ATOM 768 O O . ALA A 1 99 ? 5.443 -4.745 -16.707 1.00 92.94 99 ALA A O 1
ATOM 769 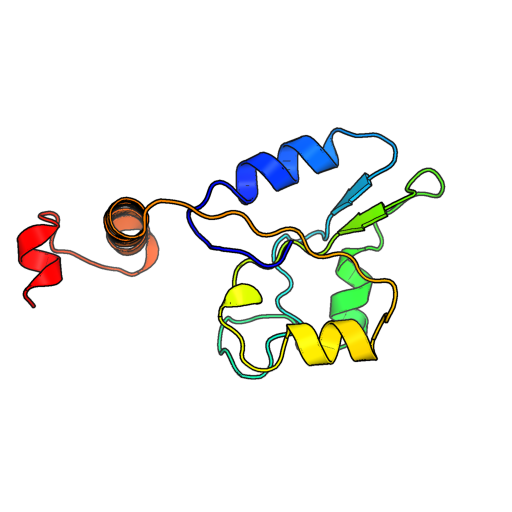N N . PHE A 1 100 ? 3.684 -4.816 -18.101 1.00 93.00 100 PHE A N 1
ATOM 770 C CA . PHE A 1 100 ? 4.094 -3.630 -18.864 1.00 93.00 100 PHE A CA 1
ATOM 771 C C . PHE A 1 100 ? 4.230 -2.393 -17.966 1.00 93.00 100 PHE A C 1
ATOM 773 O O . PHE A 1 100 ? 5.211 -1.657 -18.043 1.00 93.00 100 PHE A O 1
ATOM 780 N N . SER A 1 101 ? 3.268 -2.159 -17.068 1.00 92.75 101 SER A N 1
ATOM 781 C CA . SER A 1 101 ? 3.312 -1.004 -16.164 1.00 92.75 101 SER A CA 1
ATOM 782 C C . SER A 1 101 ? 4.479 -1.061 -15.168 1.00 92.75 101 SER A C 1
ATOM 784 O O . SER A 1 101 ? 5.004 -0.015 -14.770 1.00 92.75 101 SER A O 1
ATOM 786 N N . PHE A 1 102 ? 4.877 -2.263 -14.748 1.00 92.38 102 PHE A N 1
ATOM 787 C CA . PHE A 1 102 ? 6.056 -2.493 -13.918 1.00 92.38 102 PHE A CA 1
ATOM 788 C C . PHE A 1 102 ? 7.353 -2.298 -14.692 1.00 92.38 102 PHE A C 1
ATOM 790 O O . PHE A 1 102 ? 8.243 -1.645 -14.164 1.00 92.38 102 PHE A O 1
ATOM 797 N N . HIS A 1 103 ? 7.447 -2.768 -15.935 1.00 95.00 103 HIS A N 1
ATOM 798 C CA . HIS A 1 103 ? 8.610 -2.510 -16.790 1.00 95.00 103 HIS A CA 1
ATOM 799 C C . HIS A 1 103 ? 8.861 -1.007 -16.966 1.00 95.00 103 HIS A C 1
ATOM 801 O O . HIS A 1 103 ? 9.969 -0.532 -16.742 1.00 95.00 103 HIS A O 1
ATOM 807 N N . GLN A 1 104 ? 7.807 -0.219 -17.199 1.00 94.38 104 GLN A N 1
ATOM 808 C CA . GLN A 1 104 ? 7.918 1.246 -17.238 1.00 94.38 104 GLN A CA 1
ATOM 809 C C . GLN A 1 104 ? 8.377 1.856 -15.901 1.00 94.38 104 GLN A C 1
ATOM 811 O O . GLN A 1 104 ? 9.097 2.854 -15.879 1.00 94.38 104 GLN A O 1
ATOM 816 N N . LEU A 1 105 ? 7.972 1.270 -14.768 1.00 92.94 105 LEU A N 1
ATOM 817 C CA . LEU A 1 105 ? 8.473 1.688 -13.456 1.00 92.94 105 LEU A CA 1
ATOM 818 C C . LEU A 1 105 ? 9.955 1.337 -13.288 1.00 92.94 105 LEU A C 1
ATOM 820 O O . LEU A 1 105 ? 10.708 2.155 -12.768 1.00 92.94 105 LEU A O 1
ATOM 824 N N . ALA A 1 106 ? 10.362 0.151 -13.736 1.00 93.38 106 ALA A N 1
ATOM 825 C CA . ALA A 1 106 ? 11.734 -0.318 -13.657 1.00 93.38 106 ALA A CA 1
ATOM 826 C C . ALA A 1 106 ? 12.678 0.565 -14.478 1.00 93.38 106 ALA A C 1
ATOM 828 O O . ALA A 1 106 ? 13.710 0.977 -13.951 1.00 93.38 106 ALA A O 1
ATOM 829 N N . LEU A 1 107 ? 12.267 0.958 -15.690 1.00 95.00 107 LEU A N 1
ATOM 830 C CA . LEU A 1 107 ? 12.998 1.913 -16.536 1.00 95.00 107 LEU A CA 1
ATOM 831 C C . LEU A 1 107 ? 13.202 3.258 -15.831 1.00 95.00 107 LEU A C 1
ATOM 833 O O . LEU A 1 107 ? 14.245 3.891 -15.953 1.00 95.00 107 LEU A O 1
ATOM 837 N N . LYS A 1 108 ? 12.196 3.708 -15.075 1.00 94.19 108 LYS A N 1
ATOM 838 C CA . LYS A 1 108 ? 12.219 5.015 -14.414 1.00 94.19 108 LYS A CA 1
ATOM 839 C C . LYS A 1 108 ? 12.974 5.019 -13.082 1.00 94.19 108 LYS A C 1
ATOM 841 O O . LYS A 1 108 ? 13.579 6.032 -12.745 1.00 94.19 108 LYS A O 1
ATOM 846 N N . ILE A 1 109 ? 12.851 3.956 -12.286 1.00 92.62 109 ILE A N 1
ATOM 847 C CA . ILE A 1 109 ? 13.241 3.958 -10.864 1.00 92.62 109 ILE A CA 1
ATOM 848 C C . ILE A 1 109 ? 14.280 2.885 -10.538 1.00 92.62 109 ILE A C 1
ATOM 850 O O . ILE A 1 109 ? 15.140 3.121 -9.695 1.00 92.62 109 ILE A O 1
ATOM 854 N N . PHE A 1 110 ? 14.217 1.719 -11.181 1.00 90.00 110 PHE A N 1
ATOM 855 C CA . PHE A 1 110 ? 15.034 0.559 -10.803 1.00 90.00 110 PHE A CA 1
ATOM 856 C C . PHE A 1 110 ? 16.244 0.326 -11.712 1.00 90.00 110 PHE A C 1
ATOM 858 O O . PHE A 1 110 ? 16.940 -0.669 -11.544 1.00 90.00 110 PHE A O 1
ATOM 865 N N . GLY A 1 111 ? 16.522 1.251 -12.634 1.00 91.69 111 GLY A N 1
ATOM 866 C CA . GLY A 1 111 ? 17.711 1.199 -13.483 1.00 91.69 111 GLY A CA 1
ATOM 867 C C . GLY A 1 111 ? 17.642 0.150 -14.592 1.00 91.69 111 GLY A C 1
ATOM 868 O O . GLY A 1 111 ? 18.686 -0.237 -15.108 1.00 91.69 111 GLY A O 1
ATOM 869 N N . GLU A 1 112 ? 16.441 -0.301 -14.965 1.00 94.69 112 GLU A N 1
ATOM 870 C CA . GLU A 1 112 ? 16.262 -1.051 -16.211 1.00 94.69 112 GLU A CA 1
ATOM 871 C C . GLU A 1 112 ? 16.717 -0.183 -17.392 1.00 94.69 112 GLU A C 1
ATOM 873 O O . GLU A 1 112 ? 16.490 1.029 -17.410 1.00 94.69 112 GLU A O 1
ATOM 878 N N . THR A 1 113 ? 17.362 -0.805 -18.375 1.00 95.88 113 THR A N 1
ATOM 879 C CA . THR A 1 113 ? 17.917 -0.118 -19.549 1.00 95.88 113 THR A CA 1
ATOM 880 C C . THR A 1 113 ? 17.340 -0.630 -20.862 1.00 95.88 113 THR A C 1
ATOM 882 O O . THR A 1 113 ? 17.368 0.099 -21.854 1.00 95.88 113 THR A O 1
ATOM 885 N N . GLU A 1 114 ? 16.770 -1.838 -20.886 1.00 96.69 114 GLU A N 1
ATOM 886 C CA . GLU A 1 114 ? 16.112 -2.372 -22.071 1.00 96.69 114 GLU A CA 1
ATOM 887 C C . GLU A 1 114 ? 14.699 -1.791 -22.197 1.00 96.69 114 GLU A C 1
ATOM 889 O O . GLU A 1 114 ? 13.783 -2.097 -21.432 1.00 96.69 114 GLU A O 1
ATOM 894 N N . THR A 1 115 ? 14.528 -0.912 -23.183 1.00 95.88 115 THR A N 1
ATOM 895 C CA . THR A 1 115 ? 13.270 -0.200 -23.447 1.00 95.88 115 THR A CA 1
ATOM 896 C C . THR A 1 115 ? 12.214 -1.056 -24.143 1.00 95.88 115 THR A C 1
ATOM 898 O O . THR A 1 115 ? 11.026 -0.739 -24.053 1.00 95.88 115 THR A O 1
ATOM 901 N N . ASP A 1 116 ? 12.610 -2.132 -24.825 1.00 96.44 116 ASP A N 1
ATOM 902 C CA . ASP A 1 116 ? 11.682 -3.078 -25.435 1.00 96.44 116 ASP A CA 1
ATOM 903 C C . ASP A 1 116 ? 11.206 -4.100 -24.396 1.00 96.44 116 ASP A C 1
ATOM 905 O O . ASP A 1 116 ? 11.980 -4.902 -23.879 1.00 96.44 116 ASP A O 1
ATOM 909 N N . PHE A 1 117 ? 9.904 -4.093 -24.102 1.00 95.00 117 PHE A N 1
ATOM 910 C CA . PHE A 1 117 ? 9.329 -4.981 -23.088 1.00 95.00 117 PHE A CA 1
ATOM 911 C C . PHE A 1 117 ? 9.588 -6.461 -23.381 1.00 95.00 117 PHE A C 1
ATOM 913 O O . PHE A 1 117 ? 9.847 -7.228 -22.458 1.00 95.00 117 PHE A O 1
ATOM 920 N N . LYS A 1 118 ? 9.499 -6.883 -24.650 1.00 95.19 118 LYS A N 1
ATOM 921 C CA . LYS A 1 118 ? 9.629 -8.299 -24.999 1.00 95.19 118 LYS A CA 1
ATOM 922 C C . LYS A 1 118 ? 11.067 -8.773 -24.806 1.00 95.19 118 LYS A C 1
ATOM 924 O O . LYS A 1 118 ? 11.263 -9.845 -24.248 1.00 95.19 118 LYS A O 1
ATOM 929 N N . ARG A 1 119 ? 12.054 -7.965 -25.197 1.00 95.81 119 ARG A N 1
ATOM 930 C CA . ARG A 1 119 ? 13.471 -8.237 -24.930 1.00 95.81 119 ARG A CA 1
ATOM 931 C C . ARG A 1 119 ? 13.764 -8.255 -23.440 1.00 95.81 119 ARG A C 1
ATOM 933 O O . ARG A 1 119 ? 14.353 -9.223 -22.986 1.00 95.81 119 ARG A O 1
ATOM 940 N N . ALA A 1 120 ? 13.299 -7.257 -22.687 1.00 94.69 120 ALA A N 1
ATOM 941 C CA . ALA A 1 120 ? 13.487 -7.211 -21.236 1.00 94.69 120 ALA A CA 1
ATOM 942 C C . ALA A 1 120 ? 12.882 -8.438 -20.531 1.00 94.69 120 ALA A C 1
ATOM 944 O O . ALA A 1 120 ? 13.443 -8.938 -19.566 1.00 94.69 120 ALA A O 1
ATOM 945 N N . TRP A 1 121 ? 11.746 -8.937 -21.025 1.00 92.56 121 TRP A N 1
ATOM 946 C CA . TRP A 1 121 ? 11.083 -10.127 -20.490 1.00 92.56 121 TRP A CA 1
ATOM 947 C C . TRP A 1 121 ? 11.839 -11.436 -20.759 1.00 92.56 121 TRP A C 1
ATOM 949 O O . TRP A 1 121 ? 11.688 -12.392 -20.002 1.00 92.56 121 TRP A O 1
ATOM 959 N N . ASP A 1 122 ? 12.596 -11.502 -21.854 1.00 94.12 122 ASP A N 1
ATOM 960 C CA . ASP A 1 122 ? 13.290 -12.716 -22.295 1.00 94.12 122 ASP A CA 1
ATOM 961 C C . ASP A 1 122 ? 14.750 -12.810 -21.779 1.00 94.12 122 ASP A C 1
ATOM 963 O O . ASP A 1 122 ? 15.418 -13.804 -22.072 1.00 94.12 122 ASP A O 1
ATOM 967 N N . LEU A 1 123 ? 15.244 -11.804 -21.037 1.00 87.44 123 LEU A N 1
ATOM 968 C CA . LEU A 1 123 ? 16.563 -11.785 -20.374 1.00 87.44 123 LEU A CA 1
ATOM 969 C C . LEU A 1 123 ? 16.564 -12.565 -19.049 1.00 87.44 123 LEU A C 1
ATOM 971 O O . LEU A 1 123 ? 17.591 -13.234 -18.785 1.00 87.44 123 LEU A O 1
#

Radius of gyration: 16.18 Å; Cα contacts (8 Å, |Δi|>4): 168; chains: 1; bounding box: 33×29×43 Å

Organism: NCBI:txid408172

Secondary structure (DSSP, 8-state):
--B-TTSSHHHHHHHHHTSTTEEE-SSS---TT-TTS-S----SHHHHHHTTTT--TT-SEEE---GGGGT-SSHHHHHHHH-TT----B----HHHHHHHHHHHIIIII------HHHHHH-

pLDDT: mean 95.35, std 2.3, range [86.81, 98.38]

InterPro domains:
  IPR027417 P-loop containing nucleoside triphosphate hydrolase [G3DSA:3.40.50.300] (1-123)
  IPR027417 P-loop containing nucleoside triphosphate hydrolase [SSF52540] (2-122)
  IPR037359 Heparan sulfate sulfotransferase [PTHR10605] (2-104)

Solvent-accessible surface area (backbone atoms only — not comparable to full-atom values): 7154 Å² total; per-residue (Å²): 52,30,19,38,73,85,37,56,56,68,62,53,51,55,61,45,51,70,36,82,40,35,35,57,34,52,65,73,44,49,41,56,50,26,79,86,53,96,74,86,42,43,88,49,70,66,65,51,55,55,22,49,68,84,58,54,97,63,45,79,42,80,38,58,56,23,31,63,32,68,76,29,92,45,11,63,62,47,45,41,73,74,39,74,87,67,78,84,46,77,40,80,62,64,65,71,60,37,51,56,55,46,51,59,44,29,50,74,73,68,71,48,78,67,83,50,66,69,62,55,72,73,110

Foldseek 3Di:
DAADPPLCLVVVQVVQCPDQQEAEFVVAAQVAFQPVDDDPHDPDPVVRVVSCPPDDPSHPYYDHSNHCNVVGPGRVVSVCVVPVPDDDDYGDDDVVVVLVVVLVVCVVPVVDDDPDSVVVVVD